Protein AF-A0A7C6N2T6-F1 (afdb_monomer_lite)

Sequence (103 aa):
MMLVIIGKVDERMLKFVKRINGKMLITDKACNFSKIKEPVVVIIPFEKVLENGFVSNTRIFFDEIFISLNVVQVVTPNINNKIINTCSYFKVPLIRLDAYLGF

Radius of gyration: 12.4 Å; chains: 1; bounding box: 26×30×26 Å

pLDDT: mean 92.57, std 5.15, range [63.19, 97.94]

Structure (mmCIF, N/CA/C/O backbone):
data_AF-A0A7C6N2T6-F1
#
_entry.id   AF-A0A7C6N2T6-F1
#
loop_
_atom_site.group_PDB
_atom_site.id
_atom_site.type_symbol
_atom_site.label_atom_id
_atom_site.label_alt_id
_atom_site.label_comp_id
_atom_site.label_asym_id
_atom_site.label_entity_id
_atom_site.label_seq_id
_atom_site.pdbx_PDB_ins_code
_atom_site.Cartn_x
_atom_site.Cartn_y
_atom_site.Cartn_z
_atom_site.occupancy
_atom_site.B_iso_or_equiv
_atom_site.auth_seq_id
_atom_site.auth_comp_id
_atom_site.auth_asym_id
_atom_site.auth_atom_id
_atom_site.pdbx_PDB_model_num
ATOM 1 N N . MET A 1 1 ? -5.413 1.890 14.918 1.00 80.44 1 MET A N 1
ATOM 2 C CA . MET A 1 1 ? -4.392 1.683 13.874 1.00 80.44 1 MET A CA 1
ATOM 3 C C . MET A 1 1 ? -5.103 1.035 12.715 1.00 80.44 1 MET A C 1
ATOM 5 O O . MET A 1 1 ? -5.729 -0.005 12.903 1.00 80.44 1 MET A O 1
ATOM 9 N N . MET A 1 2 ? -5.081 1.700 11.570 1.00 92.88 2 MET A N 1
ATOM 10 C CA . MET A 1 2 ? -5.861 1.323 10.399 1.00 92.88 2 MET A CA 1
ATOM 11 C C . MET A 1 2 ? -4.945 0.767 9.317 1.00 92.88 2 MET A C 1
ATOM 13 O O . MET A 1 2 ? -3.814 1.222 9.158 1.00 92.88 2 MET A O 1
ATOM 17 N N . LEU A 1 3 ? -5.439 -0.207 8.563 1.00 94.62 3 LEU A N 1
ATOM 18 C CA . LEU A 1 3 ? -4.759 -0.722 7.383 1.00 94.62 3 LEU A CA 1
ATOM 19 C C . LEU A 1 3 ? -5.290 0.006 6.150 1.00 94.62 3 LEU A C 1
ATOM 21 O O . LEU A 1 3 ? -6.501 0.055 5.931 1.00 94.62 3 LEU A O 1
ATOM 25 N N . VAL A 1 4 ? -4.403 0.552 5.327 1.00 95.38 4 VAL A N 1
ATOM 26 C CA . VAL A 1 4 ? -4.758 1.047 3.995 1.00 95.38 4 VAL A CA 1
ATOM 27 C C . VAL A 1 4 ? -4.121 0.123 2.974 1.00 95.38 4 VAL A C 1
ATOM 29 O O . VAL A 1 4 ? -2.902 0.062 2.843 1.00 95.38 4 VAL A O 1
ATOM 32 N N . ILE A 1 5 ? -4.962 -0.622 2.269 1.00 95.31 5 ILE A N 1
ATOM 33 C CA . ILE A 1 5 ? -4.555 -1.617 1.287 1.00 95.31 5 ILE A CA 1
ATOM 34 C C . ILE A 1 5 ? -4.703 -0.996 -0.099 1.00 95.31 5 ILE A C 1
ATOM 36 O O . ILE A 1 5 ? -5.809 -0.662 -0.528 1.00 95.31 5 ILE A O 1
ATOM 40 N N . ILE A 1 6 ? -3.575 -0.818 -0.780 1.00 95.50 6 ILE A N 1
ATOM 41 C CA . ILE A 1 6 ? -3.503 -0.169 -2.085 1.00 95.50 6 ILE A CA 1
ATOM 42 C C . ILE A 1 6 ? -3.560 -1.223 -3.182 1.00 95.50 6 ILE A C 1
ATOM 44 O O . ILE A 1 6 ? -2.713 -2.117 -3.252 1.00 95.50 6 ILE A O 1
ATOM 48 N N . GLY A 1 7 ? -4.548 -1.094 -4.057 1.00 93.00 7 GLY A N 1
ATOM 49 C CA . GLY A 1 7 ? -4.717 -1.963 -5.214 1.00 93.00 7 GLY A CA 1
ATOM 50 C C . GLY A 1 7 ? -6.169 -2.047 -5.656 1.00 93.00 7 GLY A C 1
ATOM 51 O O . GLY A 1 7 ? -7.076 -1.541 -4.989 1.00 93.00 7 GLY A O 1
ATOM 52 N N . LYS A 1 8 ? -6.398 -2.698 -6.797 1.00 90.75 8 LYS A N 1
ATOM 53 C CA . LYS A 1 8 ? -7.758 -2.938 -7.286 1.00 90.75 8 LYS A CA 1
ATOM 54 C C . LYS A 1 8 ? -8.495 -3.945 -6.404 1.00 90.75 8 LYS A C 1
ATOM 56 O O . LYS A 1 8 ? -7.916 -4.903 -5.894 1.00 90.75 8 LYS A O 1
ATOM 61 N N . VAL A 1 9 ? -9.804 -3.743 -6.269 1.00 89.19 9 VAL A N 1
ATOM 62 C CA . VAL A 1 9 ? -10.694 -4.713 -5.625 1.00 89.19 9 VAL A CA 1
ATOM 63 C C . VAL A 1 9 ? -11.000 -5.825 -6.629 1.00 89.19 9 VAL A C 1
ATOM 65 O O . VAL A 1 9 ? -11.936 -5.720 -7.418 1.00 89.19 9 VAL A O 1
ATOM 68 N N . ASP A 1 10 ? -10.180 -6.872 -6.617 1.00 90.31 10 ASP A N 1
ATOM 69 C CA . ASP A 1 10 ? -10.378 -8.102 -7.387 1.00 90.31 10 ASP A CA 1
ATOM 70 C C . ASP A 1 10 ? -10.492 -9.335 -6.468 1.00 90.31 10 ASP A C 1
ATOM 72 O O . ASP A 1 10 ? -10.391 -9.245 -5.240 1.00 90.31 10 ASP A O 1
ATOM 76 N N . GLU A 1 11 ? -10.722 -10.516 -7.048 1.00 91.81 11 GLU A N 1
ATOM 77 C CA . GLU A 1 11 ? -10.883 -11.758 -6.280 1.00 91.81 11 GLU A CA 1
ATOM 78 C C . GLU A 1 11 ? -9.642 -12.092 -5.431 1.00 91.81 11 GLU A C 1
ATOM 80 O O . GLU A 1 11 ? -9.755 -12.622 -4.321 1.00 91.81 11 GLU A O 1
ATOM 85 N N . ARG A 1 12 ? -8.445 -11.756 -5.923 1.00 92.38 12 ARG A N 1
ATOM 86 C CA . ARG A 1 12 ? -7.181 -12.001 -5.224 1.00 92.38 12 ARG A CA 1
ATOM 87 C C . ARG A 1 12 ? -7.056 -11.095 -4.003 1.00 92.38 12 ARG A C 1
ATOM 89 O O . ARG A 1 12 ? -6.698 -11.577 -2.927 1.00 92.38 12 ARG A O 1
ATOM 96 N N . MET A 1 13 ? -7.408 -9.819 -4.150 1.00 92.69 13 MET A N 1
ATOM 97 C CA . MET A 1 13 ? -7.470 -8.846 -3.063 1.00 92.69 13 MET A CA 1
ATOM 98 C C . MET A 1 13 ? -8.490 -9.265 -2.008 1.00 92.69 13 MET A C 1
ATOM 100 O O . MET A 1 13 ? -8.166 -9.303 -0.824 1.00 92.69 13 MET A O 1
ATOM 104 N N . LEU A 1 14 ? -9.687 -9.683 -2.425 1.00 91.06 14 LEU A N 1
ATOM 105 C CA . LEU A 1 14 ? -10.722 -10.167 -1.509 1.00 91.06 14 LEU A CA 1
ATOM 106 C C . LEU A 1 14 ? -10.276 -11.414 -0.727 1.00 91.06 14 LEU A C 1
ATOM 108 O O . LEU A 1 14 ? -10.553 -11.529 0.466 1.00 91.06 14 LEU A O 1
ATOM 112 N N . LYS A 1 15 ? -9.555 -12.346 -1.362 1.00 91.94 15 LYS A N 1
ATOM 113 C CA . LYS A 1 15 ? -8.970 -13.511 -0.673 1.00 91.94 15 LYS A CA 1
ATOM 114 C C . LYS A 1 15 ? -7.871 -13.112 0.313 1.00 91.94 15 LYS A C 1
ATOM 116 O O . LYS A 1 15 ? -7.779 -13.714 1.379 1.00 91.94 15 LYS A O 1
ATOM 121 N N . PHE A 1 16 ? -7.055 -12.119 -0.032 1.00 91.56 16 PHE A N 1
ATOM 122 C CA . PHE A 1 16 ? -5.991 -11.601 0.826 1.00 91.56 16 PHE A CA 1
ATOM 123 C C . PHE A 1 16 ? -6.546 -10.943 2.088 1.00 91.56 16 PHE A C 1
ATOM 125 O O . PHE A 1 16 ? -6.154 -11.313 3.191 1.00 91.56 16 PHE A O 1
ATOM 132 N N . VAL A 1 17 ? -7.518 -10.039 1.947 1.00 91.31 17 VAL A N 1
ATOM 133 C CA . VAL A 1 17 ? -8.076 -9.310 3.095 1.00 91.31 17 VAL A CA 1
ATOM 134 C C . VAL A 1 17 ? -8.839 -10.203 4.066 1.00 91.31 17 VAL A C 1
ATOM 136 O O . VAL A 1 17 ? -8.827 -9.934 5.258 1.00 91.31 17 VAL A O 1
ATOM 139 N N . LYS A 1 18 ? -9.421 -11.319 3.603 1.00 89.12 18 LYS A N 1
ATOM 140 C CA . LYS A 1 18 ? -10.026 -12.331 4.492 1.00 89.12 18 LYS A CA 1
ATOM 141 C C . LYS A 1 18 ? -9.024 -12.981 5.452 1.00 89.12 18 L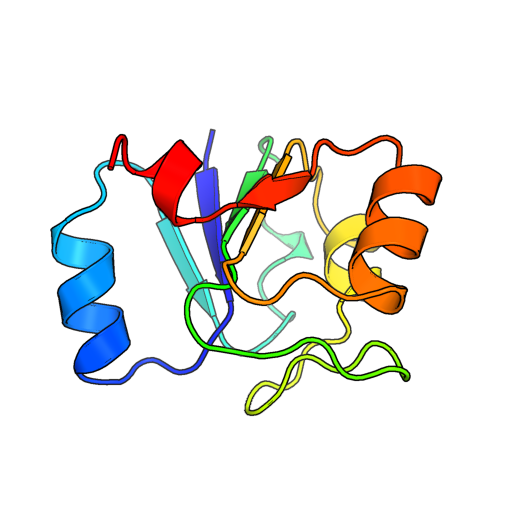YS A C 1
ATOM 143 O O . LYS A 1 18 ? -9.443 -13.563 6.444 1.00 89.12 18 LYS A O 1
ATOM 148 N N . ARG A 1 19 ? -7.724 -12.929 5.146 1.00 85.94 19 ARG A N 1
ATOM 149 C CA . ARG A 1 19 ? -6.653 -13.481 5.991 1.00 85.94 19 ARG A CA 1
ATOM 150 C C . ARG A 1 19 ? -6.089 -12.457 6.975 1.00 85.94 19 ARG A C 1
ATOM 152 O O . ARG A 1 19 ? -5.252 -12.818 7.794 1.00 85.94 19 ARG A O 1
ATOM 159 N N . ILE A 1 20 ? -6.512 -11.198 6.883 1.00 86.00 20 ILE A N 1
ATOM 160 C CA . ILE A 1 20 ? -5.992 -10.099 7.690 1.00 86.00 20 ILE A CA 1
ATOM 161 C C . ILE A 1 20 ? -7.103 -9.592 8.600 1.00 86.00 20 ILE A C 1
ATOM 163 O O . ILE A 1 20 ? -8.181 -9.228 8.142 1.00 86.00 20 ILE A O 1
ATOM 167 N N . ASN A 1 21 ? -6.823 -9.530 9.898 1.00 82.00 21 ASN A N 1
ATOM 168 C CA . ASN A 1 21 ? -7.739 -8.955 10.874 1.00 82.00 21 ASN A CA 1
ATOM 169 C C . ASN A 1 21 ? -7.416 -7.474 11.101 1.00 82.00 21 ASN A C 1
ATOM 171 O O . ASN A 1 21 ? -6.251 -7.091 11.187 1.00 82.00 21 ASN A O 1
ATOM 175 N N . GLY A 1 22 ? -8.451 -6.642 11.239 1.00 83.31 22 GLY A N 1
ATOM 176 C CA . GLY A 1 22 ? -8.311 -5.233 11.611 1.00 83.31 22 GLY A CA 1
ATOM 177 C C . GLY A 1 22 ? -9.194 -4.285 10.803 1.00 83.31 22 GLY A C 1
ATOM 178 O O . GLY A 1 22 ? -9.799 -4.655 9.798 1.00 83.31 22 GLY A O 1
ATOM 179 N N . LYS A 1 23 ? -9.261 -3.027 11.252 1.00 89.69 23 LYS A N 1
ATOM 180 C CA . LYS A 1 23 ? -9.946 -1.953 10.524 1.00 89.69 23 LYS A CA 1
ATOM 181 C C . LYS A 1 23 ? -9.151 -1.636 9.262 1.00 89.69 23 LYS A C 1
ATOM 183 O O . LYS A 1 23 ? -8.009 -1.189 9.355 1.00 89.69 23 LYS A O 1
ATOM 188 N N . MET A 1 24 ? -9.755 -1.851 8.099 1.00 91.81 24 MET A N 1
ATOM 189 C CA . MET A 1 24 ? -9.078 -1.704 6.815 1.00 91.81 24 MET A CA 1
ATOM 190 C C . MET A 1 24 ? -9.874 -0.859 5.821 1.00 91.81 24 MET A C 1
ATOM 192 O O . MET A 1 24 ? -11.103 -0.868 5.822 1.00 91.81 24 MET A O 1
ATOM 196 N N . LEU A 1 25 ? -9.154 -0.162 4.948 1.00 92.50 25 LEU A N 1
ATOM 197 C CA . LEU A 1 25 ? -9.672 0.460 3.736 1.00 92.50 25 LEU A CA 1
ATOM 198 C C . LEU A 1 25 ? -8.908 -0.104 2.547 1.00 92.50 25 LEU A C 1
ATOM 200 O O . LEU A 1 25 ? -7.685 -0.010 2.503 1.00 92.50 25 LEU A O 1
ATOM 204 N N . ILE A 1 26 ? -9.635 -0.634 1.571 1.00 93.00 26 ILE A N 1
ATOM 205 C CA . ILE A 1 26 ? -9.073 -1.019 0.277 1.00 93.00 26 ILE A CA 1
ATOM 206 C C . ILE A 1 26 ? -9.361 0.120 -0.695 1.00 93.00 26 ILE A C 1
ATOM 208 O O . ILE A 1 26 ? -10.505 0.571 -0.782 1.00 93.00 26 ILE A O 1
ATOM 212 N N . THR A 1 27 ? -8.345 0.609 -1.400 1.00 92.75 27 THR A N 1
ATOM 213 C CA . THR A 1 27 ? -8.541 1.688 -2.370 1.00 92.75 27 THR A CA 1
ATOM 214 C C . THR A 1 27 ? -7.525 1.656 -3.505 1.00 92.75 27 THR A C 1
ATOM 216 O O . THR A 1 27 ? -6.347 1.360 -3.318 1.00 92.75 27 THR A O 1
ATOM 219 N N . ASP A 1 28 ? -7.992 2.034 -4.690 1.00 92.00 28 ASP A N 1
ATOM 220 C CA . ASP A 1 28 ? -7.185 2.322 -5.873 1.00 92.00 28 ASP A CA 1
ATOM 221 C C . ASP A 1 28 ? -7.099 3.835 -6.154 1.00 92.00 28 ASP A C 1
ATOM 223 O O . ASP A 1 28 ? -6.522 4.250 -7.159 1.00 92.00 28 ASP A O 1
ATOM 227 N N . LYS A 1 29 ? -7.683 4.671 -5.281 1.00 91.62 29 LYS A N 1
ATOM 228 C CA . LYS A 1 29 ? -7.737 6.138 -5.395 1.00 91.62 29 LYS A CA 1
ATOM 229 C C . LYS A 1 29 ? -7.372 6.830 -4.079 1.00 91.62 29 LYS A C 1
ATOM 231 O O . LYS A 1 29 ? -7.739 6.369 -2.998 1.00 91.62 29 LYS A O 1
ATOM 236 N N . ALA A 1 30 ? -6.741 7.999 -4.173 1.00 87.12 30 ALA A N 1
ATOM 237 C CA . ALA A 1 30 ? -6.312 8.783 -3.011 1.00 87.12 30 ALA A CA 1
ATOM 238 C C . ALA A 1 30 ? -7.432 9.618 -2.351 1.00 87.12 30 ALA A C 1
ATOM 240 O O . ALA A 1 30 ? -7.244 10.155 -1.263 1.00 87.12 30 ALA A O 1
ATOM 241 N N . CYS A 1 31 ? -8.618 9.726 -2.965 1.00 79.69 31 CYS A N 1
ATOM 242 C CA . CYS A 1 31 ? -9.674 10.677 -2.574 1.00 79.69 31 CYS A CA 1
ATOM 243 C C . CYS A 1 31 ? -10.116 10.583 -1.101 1.00 79.69 31 CYS A C 1
ATOM 245 O O . CYS A 1 31 ? -10.598 11.559 -0.531 1.00 79.69 31 CYS A O 1
ATOM 247 N N . ASN A 1 32 ? -9.976 9.406 -0.491 1.00 78.44 32 ASN A N 1
ATOM 248 C CA . ASN A 1 32 ? -10.392 9.161 0.887 1.00 78.44 32 ASN A CA 1
ATOM 249 C C . ASN A 1 32 ? -9.273 9.370 1.916 1.00 78.44 32 ASN A C 1
ATOM 251 O O . ASN A 1 32 ? -9.555 9.313 3.110 1.00 78.44 32 ASN A O 1
ATOM 255 N N . PHE A 1 33 ? -8.033 9.628 1.493 1.00 88.25 33 PHE A N 1
ATOM 256 C CA . PHE A 1 33 ? -6.897 9.721 2.410 1.00 88.25 33 PHE A CA 1
ATOM 257 C C . PHE A 1 33 ? -7.019 10.886 3.391 1.00 88.25 33 PHE A C 1
ATOM 259 O O . PHE A 1 33 ? -6.814 10.701 4.584 1.00 88.25 33 PHE A O 1
ATOM 266 N N . SER A 1 34 ? -7.473 12.053 2.931 1.00 82.50 34 SER A N 1
ATOM 267 C CA . SER A 1 34 ? -7.612 13.260 3.764 1.00 82.50 34 SER A CA 1
ATOM 268 C C . SER A 1 34 ? -8.557 13.100 4.965 1.00 82.50 34 SER A C 1
ATOM 270 O O . SER A 1 34 ? -8.447 13.839 5.952 1.00 82.50 34 SER A O 1
ATOM 272 N N . LYS A 1 35 ? -9.476 12.127 4.895 1.00 85.56 35 LYS A N 1
ATOM 273 C CA . LYS A 1 35 ? -10.447 11.801 5.949 1.00 85.56 35 LYS A CA 1
ATOM 274 C C . LYS A 1 35 ? -9.867 10.887 7.032 1.00 85.56 35 LYS A C 1
ATOM 276 O O . LYS A 1 35 ? -10.470 10.756 8.094 1.00 85.56 35 LYS A O 1
ATOM 281 N N . ILE A 1 36 ? -8.720 10.259 6.786 1.00 89.94 36 ILE A N 1
ATOM 282 C CA . ILE A 1 36 ? -8.077 9.343 7.727 1.00 89.94 36 ILE A CA 1
ATOM 283 C C . ILE A 1 36 ? -7.120 10.154 8.602 1.00 89.94 36 ILE A C 1
ATOM 285 O O . ILE A 1 36 ? -6.147 10.721 8.117 1.00 89.94 36 ILE A O 1
ATOM 289 N N . LYS A 1 37 ? -7.419 10.239 9.901 1.00 88.12 37 LYS A N 1
ATOM 290 C CA . LYS A 1 37 ? -6.601 10.981 10.882 1.00 88.12 37 LYS A CA 1
ATOM 291 C C . LYS A 1 37 ? -5.794 10.080 11.815 1.00 88.12 37 LYS A C 1
ATOM 293 O O . LYS A 1 37 ? -4.905 10.560 12.508 1.00 88.12 37 LYS A O 1
ATOM 298 N N . GLU A 1 38 ? -6.110 8.789 11.853 1.00 92.31 38 GLU A N 1
ATOM 299 C CA . GLU A 1 38 ? -5.397 7.823 12.687 1.00 92.31 38 GLU A CA 1
ATOM 300 C C . GLU A 1 38 ? -4.115 7.311 12.005 1.00 92.31 38 GLU A C 1
ATOM 302 O O . GLU A 1 38 ? -4.021 7.374 10.780 1.00 92.31 38 GLU A O 1
ATOM 307 N N . PRO A 1 39 ? -3.134 6.790 12.767 1.00 95.31 39 PRO A N 1
ATOM 308 C CA . PRO A 1 39 ? -1.941 6.162 12.205 1.00 9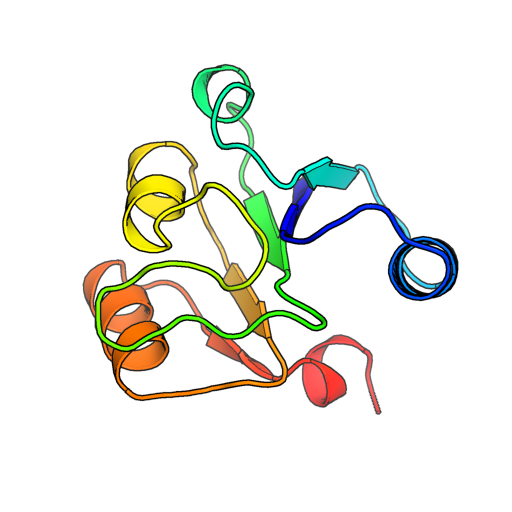5.31 39 PRO A CA 1
ATOM 309 C C . PRO A 1 39 ? -2.268 4.955 11.317 1.00 95.31 39 PRO A C 1
ATOM 311 O O . PRO A 1 39 ? -3.107 4.113 11.676 1.00 95.31 39 PRO A O 1
ATOM 314 N N . VAL A 1 40 ? -1.570 4.863 10.184 1.00 95.94 40 VAL A N 1
ATOM 315 C CA . VAL A 1 40 ? -1.870 3.914 9.107 1.00 95.94 40 VAL A CA 1
ATOM 316 C C . VAL A 1 40 ? -0.687 3.007 8.786 1.00 95.94 40 VAL A C 1
ATOM 318 O O . VAL A 1 40 ? 0.431 3.478 8.576 1.00 95.94 40 VAL A O 1
ATOM 321 N N . VAL A 1 41 ? -0.961 1.711 8.647 1.00 96.69 41 VAL A N 1
ATOM 322 C CA . VAL A 1 41 ? -0.069 0.769 7.958 1.00 96.69 41 VAL A CA 1
ATOM 323 C C . VAL A 1 41 ? -0.525 0.657 6.508 1.00 96.69 41 VAL A C 1
ATOM 325 O O . VAL A 1 41 ? -1.670 0.292 6.233 1.00 96.69 41 VAL A O 1
ATOM 328 N N . VAL A 1 42 ? 0.364 0.983 5.577 1.00 97.12 42 VAL A N 1
ATOM 329 C CA . VAL A 1 42 ? 0.095 0.907 4.140 1.00 97.12 42 VAL A CA 1
ATOM 330 C C . VAL A 1 42 ? 0.545 -0.453 3.631 1.00 97.12 42 VAL A C 1
ATOM 332 O O . VAL A 1 42 ? 1.697 -0.834 3.814 1.00 97.12 42 VAL A O 1
ATOM 335 N N . ILE A 1 43 ? -0.346 -1.183 2.970 1.00 96.62 43 ILE A N 1
ATOM 336 C CA . ILE A 1 43 ? -0.060 -2.506 2.413 1.00 96.62 43 ILE A CA 1
ATOM 337 C C . ILE A 1 43 ? -0.265 -2.455 0.900 1.00 96.62 43 ILE A C 1
ATOM 339 O O . ILE A 1 43 ? -1.352 -2.127 0.430 1.00 96.62 43 ILE A O 1
ATOM 343 N N . ILE A 1 44 ? 0.764 -2.809 0.132 1.00 96.69 44 ILE A N 1
ATOM 344 C CA . ILE A 1 44 ? 0.723 -2.915 -1.332 1.00 96.69 44 ILE A CA 1
ATOM 345 C C . ILE A 1 44 ? 1.006 -4.378 -1.693 1.00 96.69 44 ILE A C 1
ATOM 347 O O . ILE A 1 44 ? 2.158 -4.744 -1.916 1.00 96.69 44 ILE A O 1
ATOM 351 N N . PRO A 1 45 ? -0.006 -5.263 -1.673 1.00 94.19 45 PRO A N 1
ATOM 352 C CA . PRO A 1 45 ? 0.244 -6.701 -1.682 1.00 94.19 45 PRO A CA 1
ATOM 353 C C . PRO A 1 45 ? 0.571 -7.258 -3.069 1.00 94.19 45 PRO A C 1
ATOM 355 O O . PRO A 1 45 ? 1.297 -8.242 -3.177 1.00 94.19 45 PRO A O 1
ATOM 358 N N . PHE A 1 46 ? 0.030 -6.658 -4.131 1.00 94.81 46 PHE A N 1
ATOM 359 C CA . PHE A 1 46 ? 0.151 -7.186 -5.497 1.00 94.81 46 PHE A CA 1
ATOM 360 C C . PHE A 1 46 ? 0.685 -6.166 -6.497 1.00 94.81 46 PHE A C 1
ATOM 362 O O . PHE A 1 46 ? 1.346 -6.555 -7.459 1.00 94.81 46 PHE A O 1
ATOM 369 N N . GLU A 1 47 ? 0.432 -4.880 -6.261 1.00 94.00 47 GLU A N 1
ATOM 370 C CA . GLU A 1 47 ? 0.881 -3.817 -7.152 1.00 94.00 47 GLU A CA 1
ATOM 371 C C . GLU A 1 47 ? 2.384 -3.544 -7.017 1.00 94.00 47 GLU A C 1
ATOM 373 O O . GLU A 1 47 ? 3.043 -3.920 -6.040 1.00 94.00 47 GLU A O 1
ATOM 378 N N . LYS A 1 48 ? 2.933 -2.875 -8.030 1.00 94.50 48 LYS A N 1
ATOM 379 C CA . LYS A 1 48 ? 4.312 -2.394 -8.080 1.00 94.50 48 LYS A CA 1
ATOM 380 C C . LYS A 1 48 ? 4.309 -0.875 -8.044 1.00 94.50 48 LYS A C 1
ATOM 382 O O . LYS A 1 48 ? 3.528 -0.241 -8.746 1.00 94.50 48 LYS A O 1
ATOM 387 N N . VAL A 1 49 ? 5.213 -0.286 -7.274 1.00 95.62 49 VAL A N 1
ATOM 388 C CA . VAL A 1 49 ? 5.506 1.146 -7.388 1.00 95.62 49 VAL A CA 1
ATOM 389 C C . VAL A 1 49 ? 6.490 1.313 -8.537 1.00 95.62 49 VAL A C 1
ATOM 391 O O . VAL A 1 49 ? 7.546 0.696 -8.526 1.00 95.62 49 VAL A O 1
ATOM 394 N N . LEU A 1 50 ? 6.145 2.078 -9.561 1.00 95.62 50 LEU A N 1
ATOM 395 C CA . LEU A 1 50 ? 7.033 2.349 -10.688 1.00 95.62 50 LEU A CA 1
ATOM 396 C C . LEU A 1 50 ? 8.097 3.384 -10.292 1.00 95.62 50 LEU A C 1
ATOM 398 O O . LEU A 1 50 ? 7.936 4.097 -9.304 1.00 95.62 50 LEU A O 1
ATOM 402 N N . GLU A 1 51 ? 9.171 3.508 -11.074 1.00 93.19 51 GLU A N 1
ATOM 403 C CA . GLU A 1 51 ? 10.267 4.454 -10.784 1.00 93.19 51 GLU A CA 1
ATOM 404 C C . GLU A 1 51 ? 9.795 5.917 -10.707 1.00 93.19 51 GLU A C 1
ATOM 406 O O . GLU A 1 51 ? 10.298 6.701 -9.907 1.00 93.19 51 GLU A O 1
ATOM 411 N N . ASN A 1 52 ? 8.754 6.275 -11.467 1.00 93.25 52 ASN A N 1
ATOM 412 C CA . ASN A 1 52 ? 8.114 7.593 -11.397 1.00 93.25 52 ASN A CA 1
ATOM 413 C C . ASN A 1 52 ? 7.219 7.786 -10.152 1.00 93.25 52 ASN A C 1
ATOM 415 O O . ASN A 1 52 ? 6.545 8.804 -10.032 1.00 93.25 52 ASN A O 1
ATOM 419 N N . GLY A 1 53 ? 7.169 6.807 -9.247 1.00 93.06 53 GLY A N 1
ATOM 420 C CA . GLY A 1 53 ? 6.347 6.824 -8.041 1.00 93.06 53 GLY A CA 1
ATOM 421 C C . GLY A 1 53 ? 4.897 6.397 -8.247 1.00 93.06 53 GLY A C 1
ATOM 422 O O . GLY A 1 53 ? 4.165 6.327 -7.267 1.00 93.06 53 GLY A O 1
ATOM 423 N N . PHE A 1 54 ? 4.450 6.089 -9.463 1.00 96.56 54 PHE A N 1
ATOM 424 C CA . PHE A 1 54 ? 3.073 5.659 -9.698 1.00 96.56 54 PHE A CA 1
ATOM 425 C C . PHE A 1 54 ? 2.851 4.220 -9.222 1.00 96.56 54 PHE A C 1
ATOM 427 O O . PHE A 1 54 ? 3.645 3.335 -9.540 1.00 96.56 54 PHE A O 1
ATOM 434 N N . VAL A 1 55 ? 1.768 3.951 -8.492 1.00 96.19 55 VAL A N 1
ATOM 435 C CA . VAL A 1 55 ? 1.420 2.582 -8.085 1.00 96.19 55 VAL A CA 1
ATOM 436 C C . VAL A 1 55 ? 0.614 1.914 -9.202 1.00 96.19 55 VAL A C 1
ATOM 438 O O . VAL A 1 55 ? -0.459 2.393 -9.578 1.00 96.19 55 VAL A O 1
ATOM 441 N N . SER A 1 56 ? 1.129 0.811 -9.753 1.00 94.94 56 SER A N 1
ATOM 442 C CA . SER A 1 56 ? 0.544 0.120 -10.908 1.00 94.94 56 SER A CA 1
ATOM 443 C C . SER A 1 56 ? -0.934 -0.193 -10.709 1.00 94.94 56 SER A C 1
ATOM 445 O O . SER A 1 56 ? -1.366 -0.481 -9.600 1.00 94.94 56 SER A O 1
ATOM 447 N N . ASN A 1 57 ? -1.712 -0.132 -11.792 1.00 91.31 57 ASN A N 1
ATOM 448 C CA . ASN A 1 57 ? -3.152 -0.414 -11.798 1.00 91.31 57 ASN A CA 1
ATOM 449 C C . ASN A 1 57 ? -3.998 0.413 -10.811 1.00 91.31 57 ASN A C 1
ATOM 451 O O . ASN A 1 57 ? -5.172 0.104 -10.623 1.00 91.31 57 ASN A O 1
ATOM 455 N N . THR A 1 58 ? -3.460 1.482 -10.230 1.00 93.31 58 THR A N 1
ATOM 456 C CA . THR A 1 58 ? -4.213 2.408 -9.376 1.00 93.31 58 THR A CA 1
ATOM 457 C C . THR A 1 58 ? -4.206 3.811 -9.975 1.00 93.31 58 THR A C 1
ATOM 459 O O . THR A 1 58 ? -3.770 4.012 -11.104 1.00 93.31 58 THR A O 1
ATOM 462 N N . ARG A 1 59 ? -4.736 4.791 -9.246 1.00 92.94 59 ARG A N 1
ATOM 463 C CA . ARG A 1 59 ? -4.645 6.225 -9.548 1.00 92.94 59 ARG A CA 1
ATOM 464 C C . ARG A 1 59 ? -3.931 6.963 -8.417 1.00 92.94 59 ARG A C 1
ATOM 466 O O . ARG A 1 59 ? -4.381 8.026 -8.001 1.00 92.94 59 ARG A O 1
ATOM 473 N N . ILE A 1 60 ? -2.901 6.338 -7.857 1.00 94.44 60 ILE A N 1
ATOM 474 C CA . ILE A 1 60 ? -2.205 6.817 -6.665 1.00 94.44 60 ILE A CA 1
ATOM 475 C C . ILE A 1 60 ? -0.722 6.949 -6.986 1.00 94.44 60 ILE A C 1
ATOM 477 O O . ILE A 1 60 ? -0.101 6.006 -7.486 1.00 94.44 60 ILE A O 1
ATOM 481 N N . PHE A 1 61 ? -0.145 8.099 -6.648 1.00 95.50 61 PHE A N 1
ATOM 482 C CA . PHE A 1 61 ? 1.300 8.214 -6.515 1.00 95.50 61 PHE A CA 1
ATOM 483 C C . PHE A 1 61 ? 1.715 7.812 -5.103 1.00 95.50 61 PHE A C 1
ATOM 485 O O . PHE A 1 61 ? 1.103 8.203 -4.113 1.00 95.50 61 PHE A O 1
ATOM 492 N N . PHE A 1 62 ? 2.774 7.019 -5.001 1.00 95.81 62 PHE A N 1
ATOM 493 C CA . PHE A 1 62 ? 3.269 6.490 -3.738 1.00 95.81 62 PHE A CA 1
ATOM 494 C C . PHE A 1 62 ? 3.620 7.609 -2.754 1.00 95.81 62 PHE A C 1
ATOM 496 O O . PHE A 1 62 ? 3.279 7.514 -1.581 1.00 95.81 62 PHE A O 1
ATOM 503 N N . ASP A 1 63 ? 4.206 8.705 -3.238 1.00 94.19 63 ASP A N 1
ATOM 504 C CA . ASP A 1 63 ? 4.569 9.853 -2.403 1.00 94.19 63 ASP A CA 1
ATOM 505 C C . ASP A 1 63 ? 3.324 10.577 -1.830 1.00 94.19 63 ASP A C 1
ATOM 507 O O . ASP A 1 63 ? 3.352 11.041 -0.690 1.00 94.19 63 ASP A O 1
ATOM 511 N N . GLU A 1 64 ? 2.190 10.600 -2.551 1.00 93.00 64 GLU A N 1
ATOM 512 C CA . GLU A 1 64 ? 0.930 11.200 -2.067 1.00 93.00 64 GLU A CA 1
ATOM 513 C C . GLU A 1 64 ? 0.376 10.485 -0.832 1.00 93.00 64 GLU A C 1
ATOM 515 O O . GLU A 1 64 ? -0.296 11.110 -0.008 1.00 93.00 64 GLU A O 1
ATOM 520 N N . ILE A 1 65 ? 0.665 9.187 -0.689 1.00 95.06 65 ILE A N 1
ATOM 521 C CA . ILE A 1 65 ? 0.254 8.388 0.468 1.00 95.06 65 ILE A CA 1
ATOM 522 C C . ILE A 1 65 ? 0.865 8.984 1.740 1.00 95.06 65 ILE A C 1
ATOM 524 O O . ILE A 1 65 ? 0.145 9.209 2.707 1.00 95.06 65 ILE A O 1
ATOM 528 N N . PHE A 1 66 ? 2.161 9.303 1.725 1.00 94.81 66 PHE A N 1
ATOM 529 C CA . PHE A 1 66 ? 2.875 9.859 2.882 1.00 94.81 66 PHE A CA 1
ATOM 530 C C . PHE A 1 66 ? 2.497 11.310 3.171 1.00 94.81 66 PHE A C 1
ATOM 532 O O . PHE A 1 66 ? 2.476 11.721 4.326 1.00 94.81 66 PHE A O 1
ATOM 539 N N . ILE A 1 67 ? 2.180 12.088 2.134 1.00 92.44 67 ILE A N 1
ATOM 540 C CA . ILE A 1 67 ? 1.734 13.478 2.300 1.00 92.44 67 ILE A CA 1
ATOM 541 C C . ILE A 1 67 ? 0.330 13.521 2.917 1.00 92.44 67 ILE A C 1
ATOM 543 O O . ILE A 1 67 ? 0.020 14.400 3.718 1.00 92.44 67 ILE A O 1
ATOM 547 N N . SER A 1 68 ? -0.530 12.574 2.538 1.00 93.31 68 SER A N 1
ATOM 548 C CA . SER A 1 68 ? -1.947 12.590 2.910 1.00 93.31 68 SER A CA 1
ATOM 549 C C . SER A 1 68 ? -2.261 11.817 4.188 1.00 93.31 68 SER A C 1
ATOM 551 O O . SER A 1 68 ? -3.293 12.075 4.808 1.00 93.31 68 SER A O 1
ATOM 553 N N . LEU A 1 69 ? -1.423 10.847 4.560 1.00 94.31 69 LEU A N 1
ATOM 554 C CA . LEU A 1 69 ? -1.657 9.930 5.672 1.00 94.31 69 LEU A CA 1
ATOM 555 C C . LEU A 1 69 ? -0.503 9.968 6.670 1.00 94.31 69 LEU A C 1
ATOM 557 O O . LEU A 1 69 ? 0.660 10.083 6.301 1.00 94.31 69 LEU A O 1
ATOM 561 N N . ASN A 1 70 ? -0.824 9.751 7.944 1.00 94.81 70 ASN A N 1
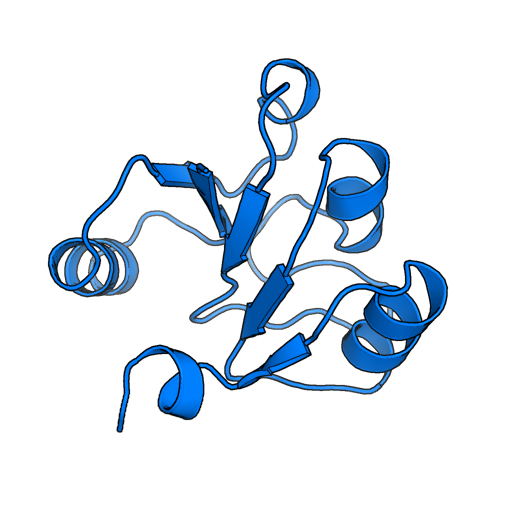ATOM 562 C CA . ASN A 1 70 ? 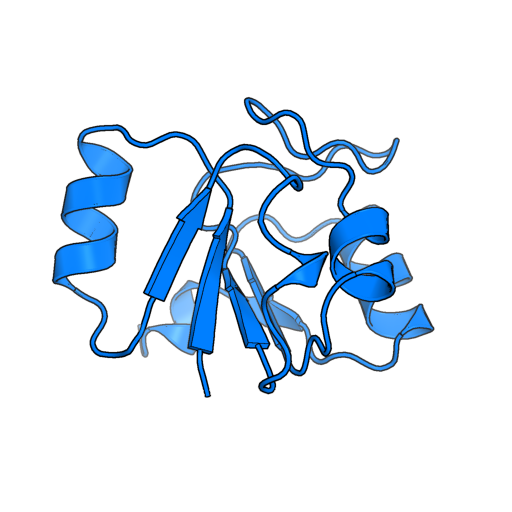0.180 9.458 8.962 1.00 94.81 70 ASN A CA 1
ATOM 563 C C . ASN A 1 70 ? 0.637 7.992 8.833 1.00 94.81 70 ASN A C 1
ATOM 565 O O . ASN A 1 70 ? 0.138 7.108 9.538 1.00 94.81 70 ASN A O 1
ATOM 569 N N . VAL A 1 71 ? 1.519 7.727 7.867 1.00 97.06 71 VAL A N 1
ATOM 570 C CA . VAL A 1 71 ? 2.031 6.382 7.579 1.00 97.06 71 VAL A CA 1
ATOM 571 C C . VAL A 1 71 ? 3.064 5.990 8.630 1.00 97.06 71 VAL A C 1
ATOM 573 O O . VAL A 1 71 ? 4.114 6.614 8.735 1.00 97.06 71 VAL A O 1
ATOM 576 N N . VAL A 1 72 ? 2.792 4.919 9.375 1.00 97.12 72 VAL A N 1
ATOM 577 C CA . VAL A 1 72 ? 3.730 4.379 10.375 1.00 97.12 72 VAL A CA 1
ATOM 578 C C . VAL A 1 72 ? 4.525 3.189 9.866 1.00 97.12 72 VAL A C 1
ATOM 580 O O . VAL A 1 72 ? 5.530 2.833 10.468 1.00 97.12 72 VAL A O 1
ATOM 583 N N . GLN A 1 73 ? 4.079 2.560 8.778 1.00 97.50 73 GLN A N 1
ATOM 584 C CA . GLN A 1 73 ? 4.734 1.396 8.194 1.00 97.50 73 GLN A CA 1
ATOM 585 C C . GLN A 1 73 ? 4.243 1.159 6.765 1.00 97.50 73 GLN A C 1
ATOM 587 O O . GLN A 1 73 ? 3.060 1.349 6.473 1.00 97.50 73 GLN A O 1
ATOM 592 N N . VAL A 1 74 ? 5.137 0.676 5.900 1.00 97.94 74 VAL A N 1
ATOM 593 C CA . VAL A 1 74 ? 4.802 0.160 4.568 1.00 97.94 74 VAL A CA 1
ATOM 594 C C . VAL A 1 74 ? 5.103 -1.332 4.493 1.00 97.94 74 VAL A C 1
ATOM 596 O O . VAL A 1 74 ? 6.161 -1.784 4.925 1.00 97.94 74 VAL A O 1
ATOM 599 N N . VAL A 1 75 ? 4.183 -2.095 3.907 1.00 97.00 75 VAL A N 1
ATOM 600 C CA . VAL A 1 75 ? 4.309 -3.536 3.685 1.00 97.00 75 VAL A CA 1
ATOM 601 C C . VAL A 1 75 ? 4.118 -3.853 2.207 1.00 97.00 75 VAL A C 1
ATOM 603 O O . VAL A 1 75 ? 3.083 -3.529 1.626 1.00 97.00 75 VAL A O 1
ATOM 606 N N . THR A 1 76 ? 5.095 -4.508 1.582 1.00 96.69 76 THR A N 1
ATOM 607 C CA . THR A 1 76 ? 5.007 -4.907 0.167 1.00 96.69 76 THR A CA 1
ATOM 608 C C . THR A 1 76 ? 5.943 -6.077 -0.144 1.00 96.69 76 THR A C 1
ATOM 610 O O . THR A 1 76 ? 7.034 -6.152 0.422 1.00 96.69 76 THR A O 1
ATOM 613 N N . PRO A 1 77 ? 5.572 -7.015 -1.036 1.00 95.00 77 PRO A N 1
ATOM 614 C CA . PRO A 1 77 ? 6.513 -8.010 -1.541 1.00 95.00 77 PRO A CA 1
ATOM 615 C C . PRO A 1 77 ? 7.428 -7.444 -2.639 1.00 95.00 77 PRO A C 1
ATOM 617 O O . PRO A 1 77 ? 8.486 -8.012 -2.899 1.00 95.00 77 PRO A O 1
ATOM 620 N N . ASN A 1 78 ? 7.030 -6.341 -3.284 1.00 93.31 78 ASN A N 1
ATOM 621 C CA . ASN A 1 78 ? 7.693 -5.758 -4.450 1.00 93.31 78 ASN A CA 1
ATOM 622 C C . ASN A 1 78 ? 8.559 -4.562 -4.039 1.00 93.31 78 ASN A C 1
ATOM 624 O O . ASN A 1 78 ? 8.211 -3.415 -4.314 1.00 93.31 78 ASN A O 1
ATOM 628 N N . ILE A 1 79 ? 9.677 -4.823 -3.365 1.00 93.62 79 ILE A N 1
ATOM 629 C CA . ILE A 1 79 ? 10.613 -3.777 -2.935 1.00 93.62 79 ILE A CA 1
ATOM 630 C C . ILE A 1 79 ? 11.491 -3.340 -4.116 1.00 93.62 79 ILE A C 1
ATOM 632 O O . ILE A 1 79 ? 12.077 -4.174 -4.803 1.00 93.62 79 ILE A O 1
ATOM 636 N N . ASN A 1 80 ? 11.604 -2.029 -4.329 1.00 94.25 80 ASN A N 1
ATOM 637 C CA . ASN A 1 80 ? 12.527 -1.424 -5.288 1.00 94.25 80 ASN A CA 1
ATOM 638 C C . ASN A 1 80 ? 13.115 -0.112 -4.751 1.00 94.25 80 ASN A C 1
ATOM 640 O O . ASN A 1 80 ? 12.732 0.361 -3.677 1.00 94.25 80 ASN A O 1
ATOM 644 N N . ASN A 1 81 ? 14.028 0.485 -5.520 1.00 95.56 81 ASN A N 1
ATOM 645 C CA . ASN A 1 81 ? 14.740 1.701 -5.132 1.00 95.56 81 ASN A CA 1
ATOM 646 C C . ASN A 1 81 ? 13.794 2.869 -4.844 1.00 95.56 81 ASN A C 1
ATOM 648 O O . ASN A 1 81 ? 13.992 3.571 -3.855 1.00 95.56 81 ASN A O 1
ATOM 652 N N . LYS A 1 82 ? 12.737 3.058 -5.647 1.00 95.50 82 LYS A N 1
ATOM 653 C CA . LYS A 1 82 ? 11.757 4.124 -5.404 1.00 95.50 82 LYS A CA 1
ATOM 654 C C . LYS A 1 82 ? 11.086 3.976 -4.035 1.00 95.50 82 LYS A C 1
ATOM 656 O O . LYS A 1 82 ? 11.033 4.949 -3.287 1.00 95.50 82 LYS A O 1
ATOM 661 N N . ILE A 1 83 ? 10.634 2.773 -3.672 1.00 96.06 83 ILE A N 1
ATOM 662 C CA . ILE A 1 83 ? 10.011 2.522 -2.362 1.00 96.06 83 ILE A CA 1
ATOM 663 C C . ILE A 1 83 ? 11.016 2.725 -1.230 1.00 96.06 83 ILE A C 1
ATOM 665 O O . ILE A 1 83 ? 10.685 3.389 -0.249 1.00 96.06 83 ILE A O 1
ATOM 669 N N . ILE A 1 84 ? 12.229 2.179 -1.367 1.00 96.62 84 ILE A N 1
ATOM 670 C CA . ILE A 1 84 ? 13.291 2.301 -0.358 1.00 96.62 84 ILE A CA 1
ATOM 671 C C . ILE A 1 84 ? 13.597 3.778 -0.096 1.00 96.62 84 ILE A C 1
ATOM 673 O O . ILE A 1 84 ? 13.576 4.215 1.054 1.00 96.62 84 ILE A O 1
ATOM 677 N N . ASN A 1 85 ? 13.814 4.556 -1.157 1.00 96.94 85 ASN A N 1
ATOM 678 C CA . ASN A 1 85 ? 14.164 5.969 -1.060 1.00 96.94 85 ASN A CA 1
ATOM 679 C C . ASN A 1 85 ? 13.042 6.788 -0.414 1.00 96.94 85 ASN A C 1
ATOM 681 O O . ASN A 1 85 ? 13.306 7.551 0.514 1.00 96.94 85 ASN A O 1
ATOM 685 N N . THR A 1 86 ? 11.791 6.602 -0.852 1.00 96.44 86 THR A N 1
ATOM 686 C CA . THR A 1 86 ? 10.644 7.306 -0.261 1.00 96.44 86 THR A CA 1
ATOM 687 C C . THR A 1 86 ? 10.465 6.920 1.215 1.00 96.44 86 THR A C 1
ATOM 689 O O . THR A 1 86 ? 10.378 7.802 2.067 1.00 96.44 86 THR A O 1
ATOM 692 N N . CYS A 1 87 ? 10.484 5.627 1.564 1.00 96.94 87 CYS A N 1
ATOM 693 C CA . CYS A 1 87 ? 10.332 5.189 2.959 1.00 96.94 87 CYS A CA 1
ATOM 694 C C . CYS A 1 87 ? 11.466 5.715 3.853 1.00 96.94 87 CYS A C 1
ATOM 696 O O . CYS A 1 87 ? 11.209 6.188 4.958 1.00 96.94 87 CYS A O 1
ATOM 698 N N . SER A 1 88 ? 12.709 5.704 3.359 1.00 97.19 88 SER A N 1
ATOM 699 C CA . SER A 1 88 ? 13.865 6.255 4.073 1.00 97.19 88 SER A CA 1
ATOM 700 C C . SER A 1 88 ? 13.744 7.764 4.289 1.00 97.19 88 SER A C 1
ATOM 702 O O . SER A 1 88 ? 14.051 8.247 5.377 1.00 97.19 88 SER A O 1
ATOM 704 N N . TYR A 1 89 ? 13.282 8.512 3.282 1.00 96.94 89 TYR A N 1
ATOM 705 C CA . TYR A 1 89 ? 13.079 9.960 3.378 1.00 96.94 89 TYR A CA 1
ATOM 706 C C . TYR A 1 89 ? 12.056 10.320 4.464 1.00 96.94 89 TYR A C 1
ATOM 708 O O . TYR A 1 89 ? 12.318 11.179 5.305 1.00 9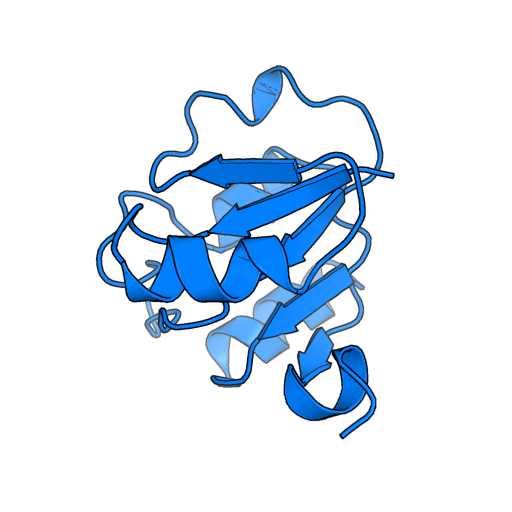6.94 89 TYR A O 1
ATOM 716 N N . PHE A 1 90 ? 10.926 9.608 4.501 1.00 96.69 90 PHE A N 1
ATOM 717 C CA . PHE A 1 90 ? 9.882 9.808 5.511 1.00 96.69 90 PHE A CA 1
ATOM 718 C C . PHE A 1 90 ? 10.165 9.104 6.849 1.00 96.69 90 PHE A C 1
ATOM 720 O O . PHE A 1 90 ? 9.369 9.232 7.776 1.00 96.69 90 PHE A O 1
ATOM 727 N N . LYS A 1 91 ? 11.292 8.386 6.980 1.00 97.19 91 LYS A N 1
ATOM 728 C CA . LYS A 1 91 ? 11.662 7.588 8.166 1.00 97.19 91 LYS A CA 1
ATOM 729 C C . LYS A 1 91 ? 10.591 6.563 8.560 1.00 97.19 91 LYS A C 1
ATOM 731 O O . LYS A 1 91 ? 10.339 6.330 9.741 1.00 97.19 91 LYS A O 1
ATOM 736 N N . VAL A 1 92 ? 9.971 5.944 7.560 1.00 97.81 92 VAL A N 1
ATOM 737 C CA . VAL A 1 92 ? 8.929 4.930 7.733 1.00 97.81 92 VAL A CA 1
ATOM 738 C C . VAL A 1 92 ? 9.527 3.538 7.516 1.00 97.81 92 VAL A C 1
ATOM 740 O O . VAL A 1 92 ? 10.186 3.316 6.498 1.00 97.81 92 VAL A O 1
ATOM 743 N N . PRO A 1 93 ? 9.302 2.574 8.426 1.00 97.31 93 PRO A N 1
ATOM 744 C CA . PRO A 1 93 ? 9.768 1.207 8.248 1.00 97.31 93 PRO A CA 1
ATOM 745 C C . PRO A 1 93 ? 9.105 0.542 7.036 1.00 97.31 93 PRO A C 1
ATOM 747 O O . PRO A 1 93 ? 7.881 0.558 6.877 1.00 97.31 93 PRO A O 1
ATOM 750 N N . LEU A 1 94 ? 9.941 -0.085 6.210 1.00 97.44 94 LEU A N 1
ATOM 751 C CA . LEU A 1 94 ? 9.548 -0.907 5.072 1.00 97.44 94 LEU A CA 1
ATOM 752 C C . LEU A 1 94 ? 9.703 -2.383 5.444 1.00 97.44 94 LEU A C 1
ATOM 754 O O . LEU A 1 94 ? 10.802 -2.824 5.772 1.00 97.44 94 LEU A O 1
ATOM 758 N N . ILE A 1 95 ? 8.614 -3.147 5.377 1.00 96.56 95 ILE A N 1
ATOM 759 C CA . ILE A 1 95 ? 8.587 -4.572 5.728 1.00 96.56 95 ILE A CA 1
ATOM 760 C C . ILE A 1 95 ? 8.165 -5.397 4.512 1.00 96.56 95 ILE A C 1
ATOM 762 O O . ILE A 1 95 ? 7.245 -5.034 3.773 1.00 96.56 95 ILE A O 1
ATOM 766 N N . ARG A 1 96 ? 8.835 -6.530 4.299 1.00 95.38 96 ARG A N 1
ATOM 767 C CA . ARG A 1 96 ? 8.453 -7.477 3.253 1.00 95.38 96 ARG A CA 1
ATOM 768 C C . ARG A 1 96 ? 7.178 -8.230 3.653 1.00 95.38 96 ARG A C 1
ATOM 770 O O . ARG A 1 96 ? 6.967 -8.534 4.824 1.00 95.38 96 ARG A O 1
ATOM 777 N N . LEU A 1 97 ? 6.292 -8.482 2.690 1.00 93.50 97 LEU A N 1
ATOM 778 C CA . LEU A 1 97 ? 4.955 -9.017 2.975 1.00 93.50 97 LEU A CA 1
ATOM 779 C C . LEU A 1 97 ? 4.960 -10.410 3.635 1.00 93.50 97 LEU A C 1
ATOM 781 O O . LEU A 1 97 ? 4.131 -10.663 4.499 1.00 93.50 97 LEU A O 1
ATOM 785 N N . ASP A 1 98 ? 5.872 -11.294 3.240 1.00 91.62 98 ASP A N 1
ATOM 786 C CA . ASP A 1 98 ? 6.088 -12.612 3.855 1.00 91.62 98 ASP A CA 1
ATOM 787 C C . ASP A 1 98 ? 6.414 -12.493 5.352 1.00 91.62 98 ASP A C 1
ATOM 789 O O . ASP A 1 98 ? 5.694 -13.050 6.180 1.00 91.62 98 ASP A O 1
ATOM 793 N N . ALA A 1 99 ? 7.394 -11.654 5.698 1.00 90.19 99 ALA A N 1
ATOM 794 C CA . ALA A 1 99 ? 7.774 -11.384 7.083 1.00 90.19 99 ALA A CA 1
ATOM 795 C C . ALA A 1 99 ? 6.628 -10.756 7.895 1.00 90.19 99 ALA A C 1
ATOM 797 O O . ALA A 1 99 ? 6.441 -11.081 9.064 1.00 90.19 99 ALA A O 1
ATOM 798 N N . TYR A 1 100 ? 5.830 -9.876 7.279 1.00 89.56 100 TYR A N 1
ATOM 799 C CA . TYR A 1 100 ? 4.664 -9.272 7.932 1.00 89.56 100 TYR A CA 1
ATOM 800 C C . TYR A 1 100 ? 3.564 -10.293 8.256 1.00 89.56 100 TYR A C 1
ATOM 802 O O . TYR A 1 100 ? 2.87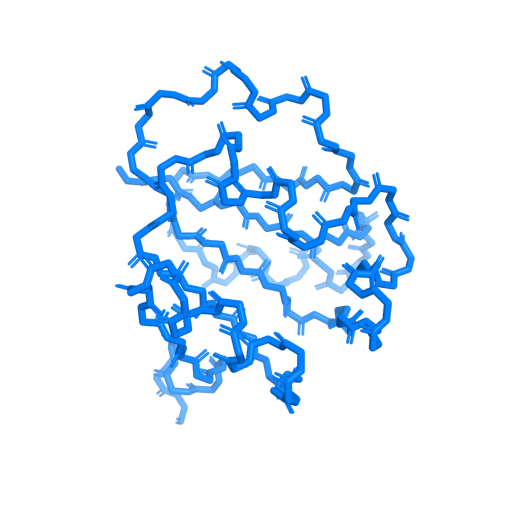8 -10.163 9.267 1.00 89.56 100 TYR A O 1
ATOM 810 N N . LEU A 1 101 ? 3.384 -11.298 7.398 1.00 86.81 101 LEU A N 1
ATOM 811 C CA . LEU A 1 101 ? 2.377 -12.345 7.572 1.00 86.81 101 LEU A CA 1
ATOM 812 C C . LEU A 1 101 ? 2.862 -13.515 8.446 1.00 86.81 101 LEU A C 1
ATOM 814 O O . LEU A 1 101 ? 2.050 -14.372 8.787 1.00 86.81 101 LEU A O 1
ATOM 818 N N . GLY A 1 102 ? 4.145 -13.543 8.822 1.00 82.81 102 GLY A N 1
ATOM 819 C CA . GLY A 1 102 ? 4.735 -14.595 9.653 1.00 82.81 102 GLY A CA 1
ATOM 820 C C . GLY A 1 102 ? 5.040 -15.895 8.901 1.00 82.81 102 GLY A C 1
ATOM 821 O O . GLY A 1 102 ? 4.977 -16.961 9.514 1.00 82.81 102 GLY A O 1
ATOM 822 N N . PHE A 1 103 ? 5.318 -15.807 7.595 1.00 63.19 103 PHE A N 1
ATOM 823 C CA . PHE A 1 103 ? 5.791 -16.930 6.774 1.00 63.19 103 PHE A CA 1
ATOM 824 C C . PHE A 1 103 ? 7.317 -17.016 6.725 1.00 63.19 103 PHE A C 1
ATOM 826 O O . PHE A 1 103 ? 7.975 -15.956 6.837 1.00 63.19 103 PHE A O 1
#

Foldseek 3Di:
DEEEEEDDPDPVVVVVVVLDDDHYDYALDCPCLQVDPDEYEYEHEPWEQDLVQDTPRGPDRNLVNVVRHNYQAYEYQHDDPSVVVSCVVSVHYYYYNCVVSPD

Secondary structure (DSSP, 8-state):
-EEEEES---HHHHHHHTT--S-EEEESBGGGGGG--S-EEEE-SS--B-TTSBBTTSB-BHHHHHHHS-EEEEEES---HHHHHHHHHTTPPEEEHHHHHT-